Protein AF-A0A9E0W0X7-F1 (afdb_monomer_lite)

Structure (mmCIF, N/CA/C/O backbone):
data_AF-A0A9E0W0X7-F1
#
_entry.id   AF-A0A9E0W0X7-F1
#
loop_
_atom_site.group_PDB
_atom_site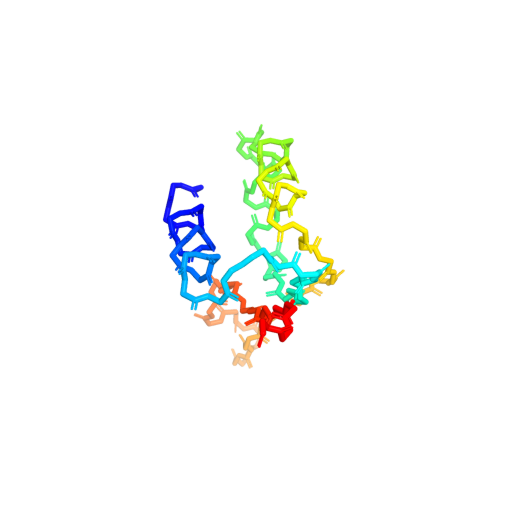.id
_atom_site.type_symbol
_atom_site.label_atom_id
_atom_site.label_alt_id
_atom_site.label_comp_id
_atom_site.label_asym_id
_atom_site.label_entity_id
_atom_site.label_seq_id
_atom_site.pdbx_PDB_ins_code
_atom_site.Cartn_x
_atom_site.Cartn_y
_atom_site.Cartn_z
_atom_site.occupancy
_atom_site.B_iso_or_equiv
_atom_site.auth_seq_id
_atom_site.auth_comp_id
_atom_site.auth_asym_id
_atom_site.auth_atom_id
_atom_site.pdbx_PDB_model_num
ATOM 1 N N . VAL A 1 1 ? -4.680 9.569 1.580 1.00 70.50 1 VAL A N 1
ATOM 2 C CA . VAL A 1 1 ? -4.904 9.053 0.203 1.00 70.50 1 VAL A CA 1
ATOM 3 C C . VAL A 1 1 ? -4.065 9.751 -0.884 1.00 70.50 1 VAL A C 1
ATOM 5 O O . VAL A 1 1 ? -3.382 9.029 -1.601 1.00 70.50 1 VAL A O 1
ATOM 8 N N . PRO A 1 2 ? -4.019 11.097 -1.008 1.00 80.94 2 PRO A N 1
ATOM 9 C CA . PRO A 1 2 ? -3.440 11.762 -2.192 1.00 80.94 2 PRO A CA 1
ATOM 10 C C . PRO A 1 2 ? -1.960 11.455 -2.457 1.00 80.94 2 PRO A C 1
ATOM 12 O O . PRO A 1 2 ? -1.562 11.244 -3.596 1.00 80.94 2 PRO A O 1
ATOM 15 N N . LEU A 1 3 ? -1.145 11.382 -1.400 1.00 88.62 3 LEU A N 1
ATOM 16 C CA . LEU A 1 3 ? 0.288 11.121 -1.542 1.00 88.62 3 LEU A CA 1
ATOM 17 C C . LEU A 1 3 ? 0.578 9.720 -2.100 1.00 88.62 3 LEU A C 1
ATOM 19 O O . LEU A 1 3 ? 1.495 9.561 -2.896 1.00 88.62 3 LEU A O 1
ATOM 23 N N . LEU A 1 4 ? -0.200 8.711 -1.700 1.00 89.44 4 LEU A N 1
ATOM 24 C CA . LEU A 1 4 ? -0.001 7.336 -2.160 1.00 89.44 4 LEU A CA 1
ATOM 25 C C . LEU A 1 4 ? -0.280 7.208 -3.663 1.00 89.44 4 LEU A C 1
ATOM 27 O O . LEU A 1 4 ? 0.524 6.620 -4.378 1.00 89.44 4 LEU A O 1
ATOM 31 N N . ASP A 1 5 ? -1.383 7.803 -4.123 1.00 92.75 5 ASP A N 1
ATOM 32 C CA . ASP A 1 5 ? -1.761 7.859 -5.542 1.00 92.75 5 ASP A CA 1
ATOM 33 C C . ASP A 1 5 ? -0.660 8.525 -6.378 1.00 92.75 5 ASP A C 1
ATOM 35 O O . ASP A 1 5 ? -0.231 7.999 -7.404 1.00 92.75 5 ASP A O 1
ATOM 39 N N . GLN A 1 6 ? -0.129 9.651 -5.886 1.00 93.25 6 GLN A N 1
ATOM 40 C CA . GLN A 1 6 ? 0.965 10.370 -6.537 1.00 93.25 6 GLN A CA 1
ATOM 41 C C . GLN A 1 6 ? 2.243 9.532 -6.639 1.00 93.25 6 GLN A C 1
ATOM 43 O O . GLN A 1 6 ? 2.887 9.553 -7.686 1.00 93.25 6 GLN A O 1
ATOM 48 N N . GLN A 1 7 ? 2.623 8.801 -5.584 1.00 91.50 7 GLN A N 1
ATOM 49 C CA . GLN A 1 7 ? 3.820 7.954 -5.632 1.00 91.50 7 GLN A CA 1
ATOM 50 C C . GLN A 1 7 ? 3.639 6.786 -6.605 1.00 91.50 7 GLN A C 1
ATOM 52 O O . GLN A 1 7 ? 4.504 6.568 -7.444 1.00 91.50 7 GLN A O 1
ATOM 57 N N . LEU A 1 8 ? 2.509 6.078 -6.558 1.00 91.88 8 LEU A N 1
ATOM 58 C CA . LEU A 1 8 ? 2.266 4.945 -7.456 1.00 91.88 8 LEU A CA 1
ATOM 59 C C . LEU A 1 8 ? 2.196 5.386 -8.925 1.00 91.88 8 LEU A C 1
ATOM 61 O O . LEU A 1 8 ? 2.843 4.783 -9.776 1.00 91.88 8 LEU A O 1
ATOM 65 N N . THR A 1 9 ? 1.525 6.506 -9.207 1.00 92.19 9 THR A N 1
ATOM 66 C CA . THR A 1 9 ? 1.484 7.107 -10.551 1.00 92.19 9 THR A CA 1
ATOM 67 C C . THR A 1 9 ? 2.878 7.521 -11.035 1.00 92.19 9 THR A C 1
ATOM 69 O O . THR A 1 9 ? 3.206 7.401 -12.216 1.00 92.19 9 THR A O 1
ATOM 72 N N . ARG A 1 10 ? 3.740 8.022 -10.140 1.00 91.44 10 ARG A N 1
ATOM 73 C CA . ARG A 1 10 ? 5.126 8.360 -10.487 1.00 91.44 10 ARG A CA 1
ATOM 74 C C . ARG A 1 10 ? 5.914 7.120 -10.913 1.00 91.44 10 ARG A C 1
ATOM 76 O O . ARG A 1 10 ? 6.620 7.186 -11.917 1.00 91.44 10 ARG A O 1
ATOM 83 N N . GLU A 1 11 ? 5.769 6.011 -10.191 1.00 89.62 11 GLU A N 1
ATOM 84 C CA . GLU A 1 11 ? 6.428 4.746 -10.533 1.00 89.62 11 GLU A CA 1
ATOM 85 C C . GLU A 1 11 ? 5.881 4.138 -11.836 1.00 89.62 11 GLU A C 1
ATOM 87 O O . GLU A 1 11 ? 6.641 3.558 -12.610 1.00 89.62 11 GLU A O 1
ATOM 92 N N . GLU A 1 12 ? 4.586 4.289 -12.130 1.00 87.81 12 GLU A N 1
ATOM 93 C CA . GLU A 1 12 ? 3.995 3.910 -13.430 1.00 87.81 12 GLU A CA 1
ATOM 94 C C . GLU A 1 12 ? 4.602 4.706 -14.583 1.00 87.81 12 GLU A C 1
ATOM 96 O O . GLU A 1 12 ? 4.996 4.136 -15.596 1.00 87.81 12 GLU A O 1
ATOM 101 N N . ASN A 1 13 ? 4.768 6.018 -14.420 1.00 88.12 13 ASN A N 1
ATOM 102 C CA . ASN A 1 13 ? 5.400 6.844 -15.449 1.00 88.12 13 ASN A CA 1
ATOM 103 C C . ASN A 1 13 ? 6.882 6.492 -15.669 1.00 88.12 13 ASN A C 1
ATOM 105 O O . ASN A 1 13 ? 7.394 6.669 -16.773 1.00 88.12 13 ASN A O 1
ATOM 109 N N . ALA A 1 14 ? 7.576 6.007 -14.635 1.00 87.50 14 ALA A N 1
ATOM 110 C CA . ALA A 1 14 ? 8.984 5.626 -14.721 1.00 87.50 14 ALA A CA 1
ATOM 111 C C . ALA A 1 14 ? 9.201 4.236 -15.349 1.00 87.50 14 ALA A C 1
ATOM 113 O O . ALA A 1 14 ? 10.171 4.044 -16.081 1.00 87.50 14 ALA A O 1
ATOM 114 N N . LEU A 1 15 ? 8.320 3.269 -15.063 1.00 84.31 15 LEU A N 1
ATOM 115 C CA . LEU A 1 15 ? 8.456 1.867 -15.487 1.00 84.31 15 LEU A CA 1
ATOM 116 C C . LEU A 1 15 ? 7.585 1.495 -16.699 1.00 84.31 15 LEU A C 1
ATOM 118 O O . LEU A 1 15 ? 7.779 0.425 -17.279 1.00 84.31 15 LEU A O 1
ATOM 122 N N . GLY A 1 16 ? 6.630 2.347 -17.076 1.00 82.06 16 GLY A N 1
ATOM 123 C CA . GLY A 1 16 ? 5.547 2.002 -17.993 1.00 82.06 16 GLY A CA 1
ATOM 124 C C . GLY A 1 16 ? 4.423 1.237 -17.286 1.00 82.06 16 GLY A C 1
ATOM 125 O O . GLY A 1 16 ? 4.347 1.201 -16.058 1.00 82.06 16 GLY A O 1
ATOM 126 N N . GLU A 1 17 ? 3.533 0.609 -18.062 1.00 79.75 17 GLU A N 1
ATOM 127 C CA . GLU A 1 17 ? 2.412 -0.148 -17.494 1.00 79.75 17 GLU A CA 1
ATOM 128 C C . GLU A 1 17 ? 2.917 -1.236 -16.527 1.00 79.75 17 GLU A C 1
ATOM 130 O O . GLU A 1 17 ? 3.668 -2.146 -16.904 1.00 79.75 17 GLU A O 1
ATOM 135 N N . HIS A 1 18 ? 2.486 -1.148 -15.265 1.00 85.31 18 HIS A N 1
ATOM 136 C CA . HIS A 1 18 ? 2.768 -2.170 -14.264 1.00 85.31 18 HIS A CA 1
ATOM 137 C C . HIS A 1 18 ? 2.036 -3.459 -14.633 1.00 85.31 18 HIS A C 1
ATOM 139 O O . HIS A 1 18 ? 0.837 -3.463 -14.901 1.00 85.31 18 HIS A O 1
ATOM 145 N N . LEU A 1 19 ? 2.744 -4.584 -14.605 1.00 90.50 19 LEU A N 1
ATOM 146 C CA . LEU A 1 19 ? 2.113 -5.901 -14.635 1.00 90.50 19 LEU A CA 1
ATOM 147 C C . LEU A 1 19 ? 1.507 -6.222 -13.268 1.00 90.50 19 LEU A C 1
ATOM 149 O O . LEU A 1 19 ? 0.418 -6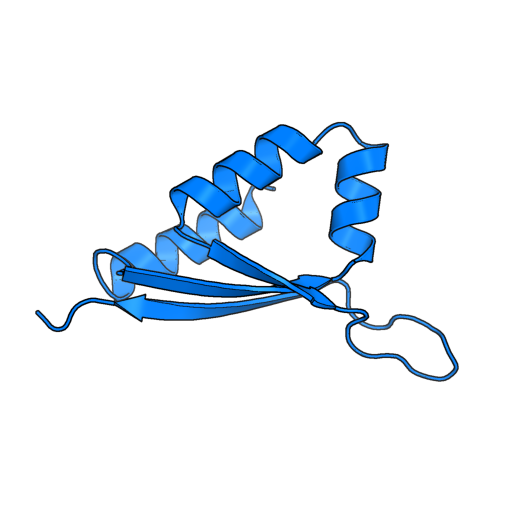.791 -13.186 1.00 90.50 19 LEU A O 1
ATOM 153 N N . LEU A 1 20 ? 2.234 -5.861 -12.208 1.00 93.00 20 LEU A N 1
ATOM 154 C CA . LEU A 1 20 ? 1.907 -6.169 -10.825 1.00 93.00 20 LEU A CA 1
ATOM 155 C C . LEU A 1 20 ? 2.609 -5.196 -9.880 1.00 93.00 20 LEU A C 1
ATOM 157 O O . LEU A 1 20 ? 3.790 -4.908 -10.073 1.00 93.00 20 LEU A O 1
ATOM 161 N N . THR A 1 21 ? 1.928 -4.805 -8.807 1.00 95.19 21 THR A N 1
ATOM 162 C CA . THR A 1 21 ? 2.552 -4.154 -7.653 1.00 95.19 21 THR A CA 1
ATOM 163 C C . THR A 1 21 ? 2.379 -5.047 -6.428 1.00 95.19 21 THR A C 1
ATOM 165 O O . THR A 1 21 ? 1.256 -5.309 -6.009 1.00 95.19 21 THR A O 1
ATOM 168 N N . LEU A 1 22 ? 3.473 -5.542 -5.845 1.00 95.50 22 LEU A N 1
ATOM 169 C CA . LEU A 1 22 ? 3.426 -6.315 -4.599 1.00 95.50 22 LEU A CA 1
ATOM 170 C C . LEU A 1 22 ? 3.579 -5.362 -3.412 1.00 95.50 22 LEU A C 1
ATOM 172 O O . LEU A 1 22 ? 4.643 -4.769 -3.247 1.00 95.50 22 LEU A O 1
ATOM 176 N N . GLY A 1 23 ? 2.523 -5.203 -2.613 1.00 94.19 23 GLY A N 1
ATOM 177 C CA . GLY A 1 23 ? 2.450 -4.242 -1.513 1.00 94.19 23 GLY A CA 1
ATOM 178 C C . GLY A 1 23 ? 2.374 -4.879 -0.124 1.00 94.19 23 GLY A C 1
ATOM 179 O O . GLY A 1 23 ? 1.634 -5.834 0.105 1.00 94.19 23 GLY A O 1
ATOM 180 N N . CYS A 1 24 ? 3.092 -4.281 0.821 1.00 92.69 24 CYS A N 1
ATOM 181 C CA . CYS A 1 24 ? 2.976 -4.512 2.255 1.00 92.69 24 CYS A CA 1
ATOM 182 C C . CYS A 1 24 ? 2.360 -3.257 2.888 1.00 92.69 24 CYS A C 1
ATOM 184 O O . CYS A 1 24 ? 3.015 -2.213 2.959 1.00 92.69 24 CYS A O 1
ATOM 186 N N . ASP A 1 25 ? 1.103 -3.346 3.326 1.00 92.44 25 ASP A N 1
ATOM 187 C CA . ASP A 1 25 ? 0.360 -2.210 3.887 1.00 92.44 25 ASP A CA 1
ATOM 188 C C . ASP A 1 25 ? 0.235 -2.340 5.406 1.00 92.44 25 ASP A C 1
ATOM 190 O O . ASP A 1 25 ? -0.319 -3.317 5.910 1.00 92.44 25 ASP A O 1
ATOM 194 N N . CYS A 1 26 ? 0.730 -1.367 6.167 1.00 90.94 26 CYS A N 1
ATOM 195 C CA . CYS A 1 26 ? 0.605 -1.404 7.621 1.00 90.94 26 CYS A CA 1
ATOM 196 C C . CYS A 1 26 ? -0.870 -1.553 8.048 1.00 90.94 26 CYS A C 1
ATOM 198 O O . CYS A 1 26 ? -1.736 -0.783 7.631 1.00 90.94 26 CYS A O 1
ATOM 200 N N . PHE A 1 27 ? -1.161 -2.520 8.922 1.00 90.25 27 PHE A N 1
ATOM 201 C CA . PHE A 1 27 ? -2.513 -2.800 9.409 1.00 90.25 27 PHE A CA 1
ATOM 202 C C . PHE A 1 27 ? -3.189 -1.566 10.027 1.00 90.25 27 PHE A C 1
ATOM 204 O O . PHE A 1 27 ? -4.390 -1.372 9.864 1.00 90.25 27 PHE A O 1
ATOM 211 N N . LEU A 1 28 ? -2.426 -0.688 10.686 1.00 89.44 28 LEU A N 1
ATOM 212 C CA . LEU A 1 28 ? -2.983 0.527 11.286 1.00 89.44 28 LEU A CA 1
ATOM 213 C C . LEU A 1 28 ? -3.498 1.524 10.243 1.00 89.44 28 LEU A C 1
ATOM 215 O O . LEU A 1 28 ? -4.485 2.198 10.514 1.00 89.44 28 LEU A O 1
ATOM 219 N N . ARG A 1 29 ? -2.907 1.575 9.041 1.00 90.69 29 ARG A N 1
ATOM 220 C CA . ARG A 1 29 ? -3.435 2.390 7.934 1.00 90.69 29 ARG A CA 1
ATOM 221 C C . ARG A 1 29 ? -4.779 1.860 7.449 1.00 90.69 29 ARG A C 1
ATOM 223 O O . ARG A 1 29 ? -5.684 2.639 7.164 1.00 90.69 29 ARG A O 1
ATOM 230 N N . ARG A 1 30 ? -4.925 0.533 7.390 1.00 90.88 30 ARG A N 1
ATOM 231 C CA . ARG A 1 30 ? -6.204 -0.110 7.075 1.00 90.88 30 ARG A CA 1
ATOM 232 C C . ARG A 1 30 ? -7.251 0.186 8.149 1.00 90.88 30 ARG A C 1
ATOM 234 O O . ARG A 1 30 ? -8.361 0.574 7.805 1.00 90.88 30 ARG A O 1
ATOM 241 N N . LEU A 1 31 ? -6.890 0.059 9.424 1.00 92.69 31 LEU A N 1
ATOM 242 C CA . LEU A 1 31 ? -7.784 0.379 10.537 1.00 92.69 31 LEU A CA 1
ATOM 243 C C . LEU A 1 31 ? -8.208 1.857 10.519 1.00 92.69 31 LEU A C 1
ATOM 245 O O . LEU A 1 31 ? -9.383 2.166 10.686 1.00 92.69 31 LEU A O 1
ATOM 249 N N . GLU A 1 32 ? -7.276 2.777 10.269 1.00 91.88 32 GLU A N 1
ATOM 250 C CA . GLU A 1 32 ? -7.566 4.208 10.128 1.00 91.88 32 GLU A CA 1
ATOM 251 C C . GLU A 1 32 ? -8.523 4.481 8.957 1.00 91.88 32 GLU A C 1
ATOM 253 O O . GLU A 1 32 ? -9.478 5.242 9.109 1.00 91.88 32 GLU A O 1
ATOM 258 N N . ALA A 1 33 ? -8.317 3.821 7.815 1.00 93.31 33 ALA A N 1
ATOM 259 C CA . ALA A 1 33 ? -9.206 3.906 6.660 1.00 93.31 33 ALA A CA 1
ATOM 260 C C . ALA A 1 33 ? -10.621 3.387 6.953 1.00 93.31 33 ALA A C 1
ATOM 262 O O . ALA A 1 33 ? -11.597 3.927 6.439 1.00 93.31 33 ALA A O 1
ATOM 263 N N . GLU A 1 34 ? -10.757 2.334 7.757 1.00 95.38 34 GLU A N 1
ATOM 264 C CA . GLU A 1 34 ? -12.057 1.827 8.209 1.00 95.38 34 GLU A CA 1
ATOM 265 C C . GLU A 1 34 ? -12.738 2.825 9.146 1.00 95.38 34 GLU A C 1
ATOM 267 O O . GLU A 1 34 ? -13.888 3.195 8.913 1.00 95.38 34 GLU A O 1
ATOM 272 N N . LEU A 1 35 ? -12.005 3.344 10.135 1.00 96.62 35 LEU A N 1
ATOM 273 C CA . LEU A 1 35 ? -12.509 4.340 11.085 1.00 96.62 35 LEU A CA 1
ATOM 274 C C . LEU A 1 35 ? -12.945 5.646 10.408 1.00 96.62 35 LEU A C 1
ATOM 276 O O . LEU A 1 35 ? -13.875 6.298 10.878 1.00 96.62 35 LEU A O 1
ATOM 280 N N . ARG A 1 36 ? -12.290 6.029 9.307 1.00 95.94 36 ARG A N 1
ATOM 281 C CA . ARG A 1 36 ? -12.632 7.224 8.519 1.00 95.94 36 ARG A CA 1
ATOM 282 C C . ARG A 1 36 ? -13.649 6.978 7.406 1.00 95.94 36 ARG A C 1
ATOM 284 O O . ARG A 1 36 ? -14.064 7.935 6.761 1.00 95.94 36 ARG A O 1
ATOM 291 N N . GLY A 1 37 ? -14.047 5.730 7.157 1.00 96.50 37 GLY A N 1
ATOM 292 C CA . GLY A 1 37 ? -14.924 5.393 6.031 1.00 96.50 37 GLY A CA 1
ATOM 293 C C . GLY A 1 37 ? -14.260 5.540 4.652 1.00 96.50 37 GLY A C 1
ATOM 294 O O . GLY A 1 37 ? -14.946 5.632 3.643 1.00 96.50 37 GLY A O 1
ATOM 295 N N . GLU A 1 38 ? -12.928 5.538 4.585 1.00 95.62 38 GLU A N 1
ATOM 296 C CA . GLU A 1 38 ? -12.128 5.690 3.355 1.00 95.62 38 GLU A CA 1
ATOM 297 C C . GLU A 1 38 ? -11.754 4.339 2.713 1.00 95.62 38 GLU A C 1
ATOM 299 O O . GLU A 1 38 ? -11.024 4.277 1.722 1.00 95.62 38 GLU A O 1
ATOM 304 N N . SER A 1 39 ? -12.233 3.230 3.282 1.00 94.81 39 SER A N 1
ATOM 305 C CA . SER A 1 39 ? -11.833 1.873 2.889 1.00 94.81 39 SER A CA 1
ATOM 306 C C . SER A 1 39 ? -12.070 1.557 1.416 1.00 94.81 39 SER A C 1
ATOM 308 O O . SER A 1 39 ? -11.218 0.929 0.789 1.00 94.81 39 SER A O 1
ATOM 310 N N . GLU A 1 40 ? -13.207 1.976 0.863 1.00 96.12 40 GLU A N 1
ATOM 311 C CA . GLU A 1 40 ? -13.546 1.737 -0.542 1.00 96.12 40 GLU A CA 1
ATOM 312 C C . GLU A 1 40 ? -12.649 2.561 -1.469 1.00 96.12 40 GLU A C 1
ATOM 314 O O . GLU A 1 40 ? -11.993 2.001 -2.344 1.00 96.12 40 GLU A O 1
ATOM 319 N N . GLN A 1 41 ? -12.494 3.857 -1.182 1.00 95.25 41 GLN A N 1
ATOM 320 C CA . GLN A 1 41 ? -11.620 4.757 -1.936 1.00 95.25 41 GLN A CA 1
ATOM 321 C C . GLN A 1 41 ? -10.171 4.251 -1.988 1.00 95.25 41 GLN A C 1
ATOM 323 O O . GLN A 1 41 ? -9.532 4.269 -3.043 1.00 95.25 41 GLN A O 1
ATOM 328 N N . ILE A 1 42 ? -9.636 3.796 -0.852 1.00 94.12 42 ILE A N 1
ATOM 329 C CA . ILE A 1 42 ? -8.283 3.234 -0.787 1.00 94.12 42 ILE A CA 1
ATOM 330 C C . ILE A 1 42 ? -8.221 1.912 -1.549 1.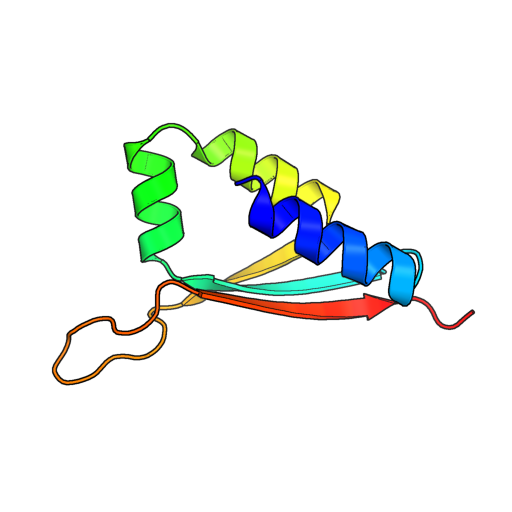00 94.12 42 ILE A C 1
ATOM 332 O O . ILE A 1 42 ? -7.260 1.675 -2.277 1.00 94.12 42 ILE A O 1
ATOM 336 N N . SER A 1 43 ? -9.244 1.065 -1.429 1.00 94.81 43 SER A N 1
ATOM 337 C CA . SER A 1 43 ? -9.302 -0.200 -2.158 1.00 94.81 43 SER A CA 1
ATOM 338 C C . SER A 1 43 ? -9.306 0.017 -3.675 1.00 94.81 43 SER A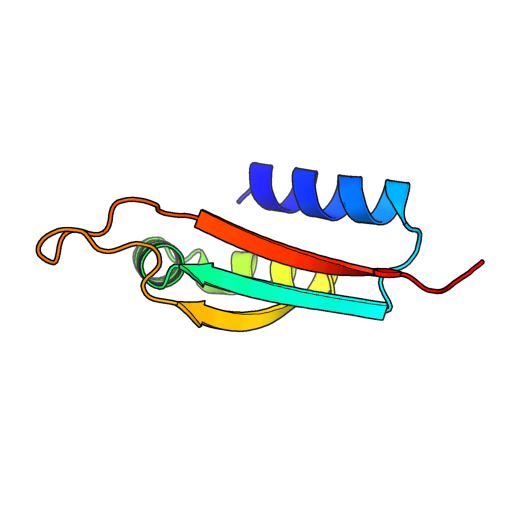 C 1
ATOM 340 O O . SER A 1 43 ? -8.580 -0.677 -4.385 1.00 94.81 43 SER A O 1
ATOM 342 N N . ASP A 1 44 ? -10.037 1.014 -4.167 1.00 96.06 44 ASP A N 1
ATOM 343 C CA . ASP A 1 44 ? -10.079 1.357 -5.588 1.00 96.06 44 ASP A CA 1
ATOM 344 C C . ASP A 1 44 ? -8.763 1.944 -6.087 1.00 96.06 44 ASP A C 1
ATOM 346 O O . ASP A 1 44 ? -8.303 1.582 -7.169 1.00 96.06 44 ASP A O 1
ATOM 350 N N . LEU A 1 45 ? -8.105 2.789 -5.290 1.00 94.38 45 LEU A N 1
ATOM 351 C CA . LEU A 1 45 ? -6.750 3.256 -5.584 1.00 94.38 45 LEU A CA 1
ATOM 352 C C . LEU A 1 45 ? -5.775 2.081 -5.723 1.00 94.38 45 LEU A C 1
ATOM 354 O O . LEU A 1 45 ? -5.060 1.994 -6.719 1.00 94.38 45 LEU A O 1
ATOM 358 N N . MET A 1 46 ? -5.771 1.152 -4.763 1.00 94.69 46 MET A N 1
ATOM 359 C CA . MET A 1 46 ? -4.896 -0.025 -4.803 1.00 94.69 46 MET A CA 1
ATOM 360 C C . MET A 1 46 ? -5.185 -0.898 -6.036 1.00 94.69 46 MET A C 1
ATOM 362 O O . MET A 1 46 ? -4.252 -1.363 -6.690 1.00 94.69 46 MET A O 1
ATOM 366 N N . ARG A 1 47 ? -6.463 -1.074 -6.411 1.00 94.88 47 ARG A N 1
ATOM 367 C CA . ARG A 1 47 ? -6.856 -1.801 -7.633 1.00 94.88 47 ARG A CA 1
ATOM 368 C C . ARG A 1 47 ? -6.374 -1.115 -8.906 1.00 94.88 47 ARG A C 1
ATOM 370 O O .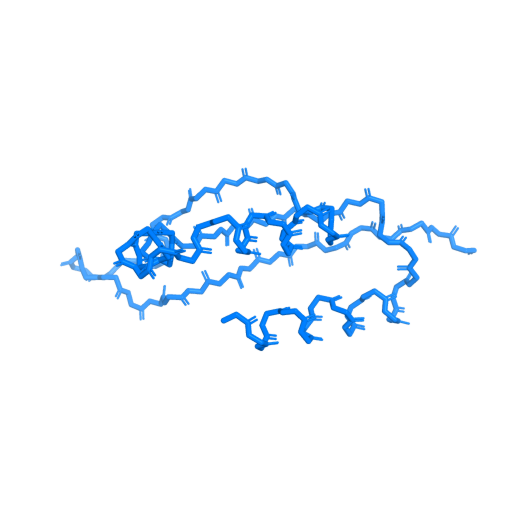 ARG A 1 47 ? -5.862 -1.805 -9.785 1.00 94.88 47 ARG A O 1
ATOM 377 N N . ARG A 1 48 ? -6.515 0.214 -9.010 1.00 93.62 48 ARG A N 1
ATOM 378 C CA . ARG A 1 48 ? -6.050 0.990 -10.176 1.00 93.62 48 ARG A CA 1
ATOM 379 C C . ARG A 1 48 ? -4.562 0.770 -10.442 1.00 93.62 48 ARG A C 1
ATOM 381 O O . ARG A 1 48 ? -4.191 0.548 -11.586 1.00 93.62 48 ARG A O 1
ATOM 388 N N . HIS A 1 49 ? -3.758 0.725 -9.384 1.00 93.25 49 HIS A N 1
ATOM 389 C CA . HIS A 1 49 ? -2.309 0.503 -9.451 1.00 93.25 49 HIS A CA 1
ATOM 390 C C . HIS A 1 49 ? -1.893 -0.979 -9.389 1.00 93.25 49 HIS A C 1
ATOM 392 O O . HIS A 1 49 ? -0.734 -1.299 -9.108 1.00 93.25 49 HIS A O 1
ATOM 398 N N . ARG A 1 50 ? -2.839 -1.905 -9.620 1.00 94.69 50 ARG A N 1
ATOM 399 C CA . ARG A 1 50 ? -2.617 -3.364 -9.650 1.00 94.69 50 ARG A CA 1
ATOM 400 C C . ARG A 1 50 ? -1.884 -3.886 -8.407 1.00 94.69 50 ARG A C 1
ATOM 402 O O . ARG A 1 50 ? -1.042 -4.783 -8.500 1.00 94.69 50 ARG A O 1
ATOM 409 N N . VAL A 1 51 ? -2.198 -3.316 -7.244 1.00 95.56 51 VAL A N 1
ATOM 410 C CA . VAL A 1 51 ? -1.598 -3.709 -5.970 1.00 95.56 51 VAL A CA 1
ATOM 411 C C . VAL A 1 51 ? -2.229 -5.008 -5.483 1.00 95.56 51 VAL A C 1
ATOM 413 O O . VAL A 1 51 ? -3.443 -5.100 -5.300 1.00 95.56 51 VAL A O 1
ATOM 416 N N . VAL A 1 52 ? -1.388 -6.000 -5.219 1.00 95.94 52 VAL A N 1
ATOM 417 C CA . VAL A 1 52 ? -1.729 -7.211 -4.470 1.00 95.94 52 VAL A CA 1
ATOM 418 C C . VAL A 1 52 ? -0.762 -7.360 -3.308 1.00 95.94 52 VAL A C 1
ATOM 420 O O . VAL A 1 52 ? 0.368 -6.883 -3.368 1.00 95.94 52 VAL A O 1
ATOM 423 N N . GLY A 1 53 ? -1.174 -8.049 -2.253 1.00 93.50 53 GLY A N 1
ATOM 424 C CA . GLY A 1 53 ? -0.297 -8.313 -1.124 1.00 93.50 53 GLY A CA 1
ATOM 425 C C . GLY A 1 53 ? -1.080 -8.498 0.157 1.00 93.50 53 GLY A C 1
ATOM 426 O O . GLY A 1 53 ? -2.181 -9.046 0.143 1.00 93.50 53 GLY A O 1
ATOM 427 N N . PHE A 1 54 ? -0.493 -8.068 1.263 1.00 92.31 54 PHE A N 1
ATOM 428 C CA . PHE A 1 54 ? -1.017 -8.341 2.592 1.00 92.31 54 PHE A CA 1
ATOM 429 C C . PHE A 1 54 ? -0.771 -7.172 3.534 1.00 92.31 54 PHE A C 1
ATOM 431 O O . PHE A 1 54 ? 0.096 -6.319 3.315 1.00 92.31 54 PHE A O 1
ATOM 438 N N . ASN A 1 55 ? -1.542 -7.157 4.617 1.00 91.25 55 ASN A N 1
ATOM 439 C CA . ASN A 1 55 ? -1.278 -6.247 5.708 1.00 91.25 55 ASN A CA 1
ATOM 440 C C . ASN A 1 55 ? -0.125 -6.756 6.573 1.00 91.25 55 ASN A C 1
ATOM 442 O O . ASN A 1 55 ? 0.012 -7.957 6.803 1.00 91.25 55 ASN A O 1
ATOM 446 N N . THR A 1 56 ? 0.691 -5.835 7.075 1.00 87.62 56 THR A N 1
ATOM 447 C CA . THR A 1 56 ? 1.777 -6.143 8.011 1.00 87.62 56 THR A CA 1
ATOM 448 C C . THR A 1 56 ? 1.617 -5.355 9.301 1.00 87.62 56 THR A C 1
ATOM 450 O O . THR A 1 56 ? 0.947 -4.324 9.350 1.00 87.62 56 THR A O 1
ATOM 453 N N . TYR A 1 57 ? 2.273 -5.821 10.360 1.00 84.12 57 TYR A N 1
ATOM 454 C CA . TYR A 1 57 ? 2.413 -5.059 11.599 1.00 84.12 57 TYR A CA 1
ATOM 455 C C . TYR A 1 57 ? 3.669 -4.174 11.619 1.00 84.12 57 TYR A C 1
ATOM 457 O O . TYR A 1 57 ? 4.056 -3.724 12.691 1.00 84.12 57 TYR A O 1
ATOM 465 N N . GLY A 1 58 ? 4.267 -3.898 10.452 1.00 75.31 58 GLY A N 1
ATOM 466 C CA . GLY A 1 58 ? 5.398 -2.978 10.322 1.00 75.31 58 GLY A CA 1
ATOM 467 C C . GLY A 1 58 ? 6.571 -3.296 11.254 1.00 75.31 58 GLY A C 1
ATOM 468 O O . GLY A 1 58 ? 6.807 -4.446 11.622 1.00 75.31 58 GLY A O 1
ATOM 469 N N . GLU A 1 59 ? 7.316 -2.254 11.614 1.00 72.69 59 GLU A N 1
ATOM 470 C CA . GLU A 1 59 ? 8.352 -2.312 12.643 1.00 72.69 59 GLU A CA 1
ATOM 471 C C . GLU A 1 59 ? 7.727 -2.122 14.030 1.00 72.69 59 GLU A C 1
ATOM 473 O O . GLU A 1 59 ? 6.992 -1.155 14.269 1.00 72.69 59 GLU A O 1
ATOM 478 N N . GLN A 1 60 ? 8.046 -3.040 14.942 1.00 68.38 60 GLN A N 1
ATOM 479 C CA . GLN A 1 60 ? 7.601 -3.015 16.331 1.00 68.38 60 GLN A CA 1
ATOM 480 C C . GLN A 1 60 ? 8.812 -2.934 17.264 1.00 68.38 60 GLN A C 1
ATOM 482 O O . GLN A 1 60 ? 9.707 -3.773 17.181 1.00 68.38 60 GLN A O 1
ATOM 487 N N . VAL A 1 61 ? 8.813 -1.964 18.178 1.00 69.56 61 VAL A N 1
ATOM 488 C CA . VAL A 1 61 ? 9.806 -1.839 19.258 1.00 69.56 61 VAL A CA 1
ATOM 489 C C . VAL A 1 61 ? 9.045 -1.794 20.577 1.00 69.56 61 VAL A C 1
ATOM 491 O O . VAL A 1 61 ? 8.160 -0.960 20.743 1.00 69.56 61 VAL A O 1
ATOM 494 N N . ASP A 1 62 ? 9.316 -2.740 21.480 1.00 79.62 62 ASP A N 1
ATOM 495 C CA . ASP A 1 62 ? 8.601 -2.903 22.759 1.00 79.62 62 ASP A CA 1
ATOM 496 C C . ASP A 1 62 ? 7.064 -2.957 22.623 1.00 79.62 62 ASP A C 1
ATOM 498 O O . ASP A 1 62 ? 6.313 -2.450 23.454 1.00 79.62 62 ASP A O 1
ATOM 502 N N . GLY A 1 63 ? 6.573 -3.562 21.535 1.00 64.38 63 GLY A N 1
ATOM 503 C CA . GLY A 1 63 ? 5.140 -3.651 21.229 1.00 64.38 63 GLY A CA 1
ATOM 504 C C . GLY A 1 63 ? 4.520 -2.355 20.690 1.00 64.38 63 GLY A C 1
ATOM 505 O O . GLY A 1 63 ? 3.338 -2.344 20.347 1.00 64.38 63 GLY A O 1
ATOM 506 N N . MET A 1 64 ? 5.302 -1.279 20.561 1.00 60.53 64 MET A N 1
ATOM 507 C CA . MET A 1 64 ? 4.893 -0.026 19.936 1.00 60.53 64 MET A CA 1
ATOM 508 C C . MET A 1 64 ? 5.173 -0.059 18.433 1.00 60.53 64 MET A C 1
ATOM 510 O O . MET A 1 64 ? 6.259 -0.431 17.993 1.00 60.53 64 MET A O 1
ATOM 514 N N . HIS A 1 65 ? 4.182 0.344 17.640 1.00 60.06 65 HIS A N 1
ATOM 515 C CA . HIS A 1 65 ? 4.295 0.407 16.187 1.00 60.06 65 HIS A CA 1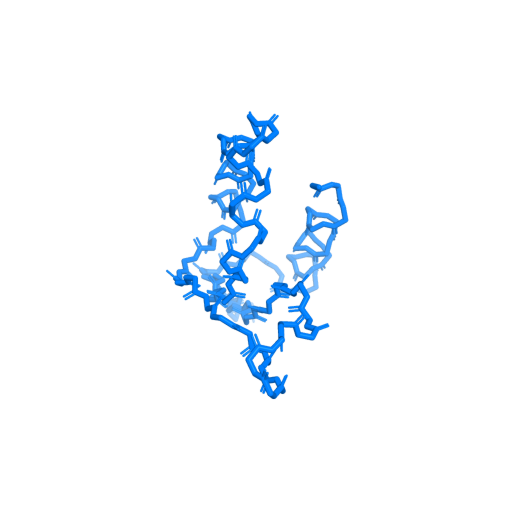
ATOM 516 C C . HIS A 1 65 ? 4.985 1.710 15.775 1.00 60.06 65 HIS A C 1
ATOM 518 O O . HIS A 1 65 ? 4.435 2.789 15.992 1.00 60.06 65 HIS A O 1
ATOM 524 N N . VAL A 1 66 ? 6.179 1.617 15.192 1.00 67.81 66 VAL A N 1
ATOM 525 C CA . VAL A 1 66 ? 7.040 2.796 14.988 1.00 67.81 66 VAL A CA 1
ATOM 526 C C . VAL A 1 66 ? 6.753 3.498 13.657 1.00 67.81 66 VAL A C 1
ATOM 528 O O . VAL A 1 66 ? 6.818 4.721 13.576 1.00 67.81 66 VAL A O 1
ATOM 531 N N . ASN A 1 67 ? 6.366 2.743 12.623 1.00 67.19 67 ASN A N 1
ATOM 532 C CA . ASN A 1 67 ? 6.223 3.244 11.255 1.00 67.19 67 ASN A CA 1
ATOM 533 C C . ASN A 1 67 ? 4.856 2.891 10.638 1.00 67.19 67 ASN A C 1
ATOM 535 O O . ASN A 1 67 ? 4.535 1.721 10.453 1.00 67.19 67 ASN A O 1
ATOM 539 N N . GLN A 1 68 ? 4.060 3.899 10.257 1.00 75.00 68 GLN A N 1
ATOM 540 C CA . GLN A 1 68 ? 2.794 3.722 9.522 1.00 75.00 68 GLN A CA 1
ATOM 541 C C . GLN A 1 68 ? 3.019 3.795 8.008 1.00 75.00 68 GLN A C 1
ATOM 543 O O . GLN A 1 68 ? 2.660 4.763 7.334 1.00 75.00 68 GLN A O 1
ATOM 548 N N . THR A 1 69 ? 3.664 2.771 7.462 1.00 84.06 69 THR A N 1
ATOM 549 C CA . THR A 1 69 ? 4.165 2.794 6.085 1.00 84.06 69 THR A CA 1
ATOM 550 C C . THR A 1 69 ? 3.369 1.900 5.141 1.00 84.06 69 THR A C 1
ATOM 552 O O . THR A 1 69 ? 2.673 0.964 5.535 1.00 84.06 69 THR A O 1
ATOM 555 N N . PHE A 1 70 ? 3.482 2.227 3.857 1.00 90.88 70 PHE A N 1
ATOM 556 C CA . PHE A 1 70 ? 3.217 1.310 2.760 1.00 90.88 70 PHE A CA 1
ATOM 557 C C . PHE A 1 70 ? 4.508 1.166 1.977 1.00 90.88 70 PHE A C 1
ATOM 559 O O . PHE A 1 70 ? 5.132 2.167 1.618 1.00 90.88 70 PHE A O 1
ATOM 566 N N . THR A 1 71 ? 4.899 -0.073 1.731 1.00 91.00 71 THR A N 1
ATOM 567 C CA . THR A 1 71 ? 6.093 -0.404 0.960 1.00 91.00 71 THR A CA 1
ATOM 568 C C . THR A 1 71 ? 5.687 -1.355 -0.143 1.00 91.00 71 THR A C 1
ATOM 570 O O . THR A 1 71 ? 4.913 -2.278 0.099 1.00 91.00 71 THR A O 1
ATOM 573 N N . ALA A 1 72 ? 6.196 -1.136 -1.350 1.00 92.75 72 ALA A N 1
ATOM 574 C CA . ALA A 1 72 ? 5.836 -1.962 -2.485 1.00 92.75 72 ALA A CA 1
ATOM 575 C C . ALA A 1 72 ? 6.977 -2.113 -3.488 1.00 92.75 72 ALA A C 1
ATOM 577 O O . ALA A 1 72 ? 7.890 -1.288 -3.543 1.00 92.75 72 ALA A O 1
ATOM 578 N N . VAL A 1 73 ? 6.878 -3.167 -4.294 1.00 92.81 73 VAL A N 1
ATOM 579 C CA . VAL A 1 73 ? 7.707 -3.401 -5.477 1.00 92.81 73 VAL A CA 1
ATOM 580 C C . VAL A 1 73 ? 6.796 -3.421 -6.698 1.00 92.81 73 VAL A C 1
ATOM 582 O O . VAL A 1 73 ? 5.892 -4.254 -6.779 1.00 92.81 73 VAL A O 1
ATOM 585 N N . ALA A 1 74 ? 7.041 -2.516 -7.644 1.00 93.25 74 ALA A N 1
ATOM 586 C CA . ALA A 1 74 ? 6.362 -2.489 -8.933 1.00 93.25 74 ALA A CA 1
ATOM 587 C C . ALA A 1 74 ? 7.145 -3.310 -9.969 1.00 93.25 74 ALA A C 1
ATOM 589 O O . ALA A 1 74 ? 8.359 -3.163 -10.113 1.00 93.25 74 ALA A O 1
ATOM 590 N N . ILE A 1 75 ? 6.445 -4.178 -10.697 1.00 90.88 75 ILE A N 1
ATOM 591 C CA . ILE A 1 75 ? 7.002 -5.026 -11.754 1.00 90.88 75 ILE A CA 1
ATOM 592 C C . ILE A 1 75 ? 6.424 -4.548 -13.086 1.00 90.88 75 ILE A C 1
ATOM 594 O O . ILE A 1 75 ? 5.261 -4.805 -13.398 1.00 90.88 75 ILE A O 1
ATOM 598 N N . GLY A 1 76 ? 7.236 -3.840 -13.871 1.00 87.81 76 GLY A N 1
ATOM 599 C CA . GLY A 1 76 ? 6.880 -3.376 -15.214 1.00 87.81 76 GLY A CA 1
ATOM 600 C C . GLY A 1 76 ? 7.117 -4.434 -16.295 1.00 87.81 76 GLY A C 1
ATOM 601 O O . GLY A 1 76 ? 7.883 -5.385 -16.112 1.00 87.81 76 GLY A O 1
ATOM 602 N N . ARG A 1 77 ? 6.475 -4.267 -17.455 1.00 80.19 77 ARG A N 1
ATOM 603 C CA . ARG A 1 77 ? 6.802 -5.053 -18.652 1.00 80.19 77 ARG A CA 1
ATOM 604 C C . ARG A 1 77 ? 8.094 -4.512 -19.267 1.00 80.19 77 ARG A C 1
ATOM 606 O O . ARG A 1 77 ? 8.231 -3.309 -19.452 1.00 80.19 77 ARG A O 1
ATOM 613 N N . LYS A 1 78 ? 9.030 -5.400 -19.619 1.00 69.81 78 LYS A N 1
ATOM 614 C CA . LYS A 1 78 ? 10.214 -5.011 -20.395 1.00 69.81 78 LYS A CA 1
ATOM 615 C C . LYS A 1 78 ? 9.748 -4.501 -21.763 1.00 69.81 78 LYS A C 1
ATOM 617 O O . LYS A 1 78 ? 9.136 -5.273 -22.504 1.00 69.81 78 LYS A O 1
ATOM 622 N N . VAL A 1 79 ? 9.988 -3.218 -22.032 1.00 61.22 79 VAL A N 1
ATOM 623 C CA . VAL A 1 79 ? 9.812 -2.598 -23.354 1.00 61.22 79 VAL A CA 1
ATOM 624 C C . VAL A 1 79 ? 10.945 -3.043 -24.271 1.00 61.22 79 VAL A C 1
ATOM 626 O O . VAL A 1 79 ? 12.094 -3.140 -23.773 1.00 61.22 79 VAL A O 1
#

Foldseek 3Di:
DVVVLVVLVVVCVVQPQFPAKEKEAAVVVCVVCVVVVNNVVVVVSCVVSRYDYDYDNDDADPNDRDDRDMDIDTHHDDD

Secondary structure (DSSP, 8-state):
-HHHHHHHHHHHHHHSSEEEEEEEEEHHHHHHHHHTT-HHHHHHHHHHTTEEEEEE---EETTEE----EEEEEEE---

Sequence (79 aa):
VPLLDQQLTREENALGEHLLTLGCDCFLRRLEAELRGESEQISDLMRRHRVVGFNTYGEQVDGMHVNQTFTAVAIGRKV

Radius of gyration: 13.49 Å; chains: 1; bounding box: 25×20×46 Å

pLDDT: mean 87.38, std 9.72, range [60.06, 96.62]